Protein AF-A0A7S3BQV9-F1 (afdb_monomer_lite)

Radius of gyration: 15.4 Å; chains: 1; bounding box: 38×37×37 Å

InterPro domains:
  IPR006597 Sel1-like repeat [SM00671] (25-60)
  IPR011990 Tetratricopeptide-like helical domain superfamily [G3DSA:1.25.40.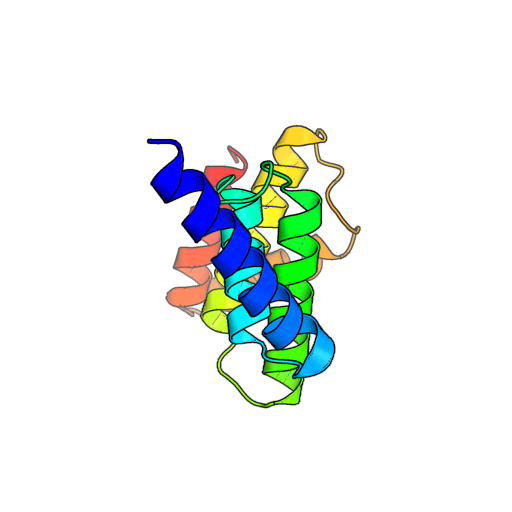10] (2-81)

Foldseek 3Di:
DVVLLVVQLVLLVVLCCCCPVVVNLVSLQVNLVCLCVVGNHRNDLQSSLVSLVSSQVSCVVVVHDNLSSLLSNLLSQLQQCVVVVNPGDDPCNVVSLVVLVVCVVVPNPSSVVSNVVNCVSNVD

Sequence (124 aa):
TLMARGEEAEAVKWMRWAAEEKGYARAMALLGEWYMAGKGVPQDKLEAYKWIRRAYETSIEQGIDVEANKAMLVKADAKISLLTGGAGPSVDGDGLMVELRRLAEAGDAKAGCLLGQTLMARGE

Secondary structure (DSSP, 8-state):
-HHHHHHHHHHHHHHHHHHHTS--HHHHHHHHHHHHHTSSS---HHHHHHHHHHHHHHHHHTT---HHHHHHHHHHHHHHHHHHTT--S-TTHHHHHHHHHHHHHTT-HHHHHHHHHHHHHHT-

pLDDT: mean 85.08, std 12.15, range [44.12, 97.5]

Structure (mmCIF, N/CA/C/O backbone):
data_AF-A0A7S3BQV9-F1
#
_entry.id   AF-A0A7S3BQV9-F1
#
loop_
_atom_site.group_PDB
_atom_site.id
_atom_site.type_symbol
_atom_site.label_atom_id
_atom_site.label_alt_id
_atom_site.label_comp_id
_atom_site.label_asym_id
_atom_site.label_entity_id
_atom_site.label_seq_id
_atom_site.pdbx_PDB_ins_code
_atom_site.Cartn_x
_atom_site.Cartn_y
_atom_site.Cartn_z
_atom_site.occupancy
_atom_site.B_iso_or_equiv
_atom_site.auth_seq_id
_atom_site.auth_comp_id
_atom_site.auth_asym_id
_atom_site.auth_atom_id
_atom_site.pdbx_PDB_model_num
ATOM 1 N N . THR A 1 1 ? -24.274 -3.255 10.570 1.00 64.88 1 THR A N 1
ATOM 2 C CA . THR A 1 1 ? -24.753 -4.061 11.722 1.00 64.88 1 THR A CA 1
ATOM 3 C C . THR A 1 1 ? -23.563 -4.511 12.554 1.00 64.88 1 THR A C 1
ATOM 5 O O . THR A 1 1 ? -22.461 -4.543 12.025 1.00 64.88 1 THR A O 1
ATOM 8 N N . LEU A 1 2 ? -23.749 -4.815 13.846 1.00 69.00 2 LEU A N 1
ATOM 9 C CA . LEU A 1 2 ? -22.663 -5.255 14.745 1.00 69.00 2 LEU A CA 1
ATOM 10 C C . LEU A 1 2 ? -21.913 -6.494 14.218 1.00 69.00 2 LEU A C 1
ATOM 12 O O . LEU A 1 2 ? -20.701 -6.566 14.369 1.00 69.00 2 LEU A O 1
ATOM 16 N N . MET A 1 3 ? -22.617 -7.392 13.520 1.00 68.50 3 MET A N 1
ATOM 17 C CA . MET A 1 3 ? -22.036 -8.572 12.863 1.00 68.50 3 MET A CA 1
ATOM 18 C C . MET A 1 3 ? -20.964 -8.204 11.825 1.00 68.50 3 MET A C 1
ATOM 20 O O . MET A 1 3 ? -19.859 -8.725 11.890 1.00 68.50 3 MET A O 1
ATOM 24 N N . ALA A 1 4 ? -21.236 -7.219 10.960 1.00 70.94 4 ALA A N 1
ATOM 25 C CA . ALA A 1 4 ? -20.273 -6.758 9.956 1.00 70.94 4 ALA A CA 1
ATOM 26 C C . ALA A 1 4 ? -19.001 -6.162 10.590 1.00 70.94 4 ALA A C 1
ATOM 28 O O . ALA A 1 4 ? -17.906 -6.378 10.090 1.00 70.94 4 ALA A O 1
ATOM 29 N N . ARG A 1 5 ? -19.121 -5.467 11.734 1.00 71.25 5 ARG A N 1
ATOM 30 C CA . ARG A 1 5 ? -17.945 -4.947 12.463 1.00 71.25 5 ARG A CA 1
ATOM 31 C C . ARG A 1 5 ? -17.105 -6.066 13.087 1.00 71.25 5 ARG A C 1
ATOM 33 O O . ARG A 1 5 ? -15.893 -5.917 13.199 1.00 71.25 5 ARG A O 1
ATOM 40 N N . GLY A 1 6 ? -17.743 -7.162 13.505 1.00 80.06 6 GLY A N 1
ATOM 41 C CA . GLY A 1 6 ? -17.052 -8.349 14.013 1.00 80.06 6 GLY A CA 1
ATOM 42 C C . GLY A 1 6 ? -16.242 -9.051 12.923 1.00 80.06 6 GLY A C 1
ATOM 43 O O . GLY A 1 6 ? -15.060 -9.318 13.116 1.00 80.06 6 GLY A O 1
ATOM 44 N N . GLU A 1 7 ? -16.851 -9.260 11.754 1.00 84.69 7 GLU A N 1
ATOM 45 C CA . GLU A 1 7 ? -16.197 -9.868 10.586 1.00 84.69 7 GLU A CA 1
ATOM 46 C C . GLU A 1 7 ? -15.040 -9.003 10.059 1.00 84.69 7 GLU A C 1
ATOM 48 O O . GLU A 1 7 ? -13.976 -9.519 9.719 1.00 84.69 7 GLU A O 1
ATOM 53 N N . GLU A 1 8 ? -15.206 -7.677 10.043 1.00 86.00 8 GLU A N 1
ATOM 54 C CA . GLU A 1 8 ? -14.147 -6.738 9.661 1.00 86.00 8 GLU A CA 1
ATOM 55 C C . GLU A 1 8 ? -12.943 -6.795 10.615 1.00 86.00 8 GLU A C 1
ATOM 57 O O . GLU A 1 8 ? -11.799 -6.817 10.158 1.00 86.00 8 GLU A O 1
ATOM 62 N N . ALA A 1 9 ? -13.173 -6.865 11.929 1.00 87.25 9 ALA A N 1
ATOM 63 C CA . ALA A 1 9 ? -12.095 -6.972 12.912 1.00 87.25 9 ALA A CA 1
ATOM 64 C C . ALA A 1 9 ? -11.350 -8.317 12.816 1.00 87.25 9 ALA A C 1
ATOM 66 O O . ALA A 1 9 ? -10.121 -8.369 12.928 1.00 87.25 9 ALA A O 1
ATOM 67 N N . GLU A 1 10 ? -12.074 -9.408 12.567 1.00 91.50 10 GLU A N 1
ATOM 68 C CA . GLU A 1 10 ? -11.471 -10.722 12.353 1.00 91.50 10 GLU A CA 1
ATOM 69 C C . GLU A 1 10 ? -10.657 -10.769 11.049 1.00 91.50 10 GLU A C 1
ATOM 71 O O . GLU A 1 10 ? -9.533 -11.280 11.039 1.00 91.50 10 GLU A O 1
ATOM 76 N N . ALA A 1 11 ? -11.148 -10.149 9.973 1.00 93.00 11 ALA A N 1
ATOM 77 C CA . ALA A 1 11 ? -10.404 -10.012 8.723 1.00 93.00 11 ALA A CA 1
ATOM 78 C C . ALA A 1 11 ? -9.088 -9.236 8.912 1.00 93.00 11 ALA A C 1
ATOM 80 O O . ALA A 1 11 ? -8.045 -9.652 8.401 1.00 93.00 11 ALA A O 1
ATOM 81 N N . VAL A 1 12 ? -9.104 -8.144 9.687 1.00 93.75 12 VAL A N 1
ATOM 82 C CA . VAL A 1 12 ? -7.896 -7.370 10.038 1.00 93.75 12 VAL A CA 1
ATOM 83 C C . VAL A 1 12 ? -6.886 -8.231 10.788 1.00 93.75 12 VAL A C 1
ATOM 85 O O . VAL A 1 12 ? -5.693 -8.174 10.483 1.00 93.75 12 VAL A O 1
ATOM 88 N N . LYS A 1 13 ? -7.342 -9.061 11.731 1.00 93.88 13 LYS A N 1
ATOM 89 C CA . LYS A 1 13 ? -6.467 -9.972 12.478 1.00 93.88 13 LYS A CA 1
ATOM 90 C C . LYS A 1 13 ? -5.747 -10.951 11.548 1.00 93.88 13 LYS A C 1
ATOM 92 O O . LYS A 1 13 ? -4.531 -11.108 11.651 1.00 93.88 13 LYS A O 1
ATOM 97 N N . TRP A 1 14 ? -6.471 -11.575 10.619 1.00 95.75 14 TRP A N 1
ATOM 98 C CA . TRP A 1 14 ? -5.875 -12.500 9.651 1.00 95.75 14 TRP A CA 1
ATOM 99 C C . TRP A 1 14 ? -4.925 -11.807 8.676 1.00 95.75 14 TRP A C 1
ATOM 101 O O . TRP A 1 14 ? -3.862 -12.349 8.369 1.00 95.75 14 TRP A O 1
ATOM 111 N N . MET A 1 15 ? -5.259 -10.593 8.230 1.00 95.00 15 MET A N 1
ATOM 112 C CA . MET A 1 15 ? -4.365 -9.815 7.374 1.00 95.00 15 MET A CA 1
ATOM 113 C C . MET A 1 15 ? -3.080 -9.414 8.092 1.00 95.00 15 MET A C 1
ATOM 115 O O . MET A 1 15 ? -2.011 -9.537 7.500 1.00 95.00 15 MET A O 1
ATOM 119 N N . ARG A 1 16 ? -3.152 -9.005 9.366 1.00 95.56 16 ARG A N 1
ATOM 120 C CA . ARG A 1 16 ? -1.957 -8.724 10.178 1.00 95.56 16 ARG A CA 1
ATOM 121 C C . ARG A 1 16 ? -1.069 -9.946 10.307 1.00 95.56 16 ARG A C 1
ATOM 123 O O . ARG A 1 16 ? 0.115 -9.849 10.018 1.00 95.56 16 ARG A O 1
ATOM 130 N N . TRP A 1 17 ? -1.643 -11.103 10.623 1.00 97.19 17 TRP A N 1
ATOM 131 C CA . TRP A 1 17 ? -0.879 -12.346 10.678 1.00 97.19 17 TRP A CA 1
ATOM 132 C C . TRP A 1 17 ? -0.191 -12.667 9.340 1.00 97.19 17 TRP A C 1
ATOM 134 O O . TRP A 1 17 ? 1.002 -12.953 9.312 1.00 97.19 17 TRP A O 1
ATOM 144 N N . ALA A 1 18 ? -0.895 -12.562 8.209 1.00 97.12 18 ALA A N 1
ATOM 145 C CA . ALA A 1 18 ? -0.296 -12.818 6.897 1.00 97.12 18 ALA A CA 1
ATOM 146 C C . ALA A 1 18 ? 0.805 -11.799 6.538 1.00 97.12 18 ALA A C 1
ATOM 148 O O . ALA A 1 18 ? 1.826 -12.161 5.952 1.00 97.12 18 ALA A O 1
ATOM 149 N N . ALA A 1 19 ? 0.615 -10.531 6.894 1.00 96.56 19 ALA A N 1
ATOM 150 C CA . ALA A 1 19 ? 1.583 -9.473 6.647 1.00 96.56 19 ALA A CA 1
ATOM 151 C C . ALA A 1 19 ? 2.832 -9.609 7.536 1.00 96.56 19 ALA A C 1
ATOM 153 O O . ALA A 1 19 ? 3.952 -9.527 7.040 1.00 96.56 19 ALA A O 1
ATOM 154 N N . GLU A 1 20 ? 2.653 -9.828 8.837 1.00 95.06 20 GLU A N 1
ATOM 155 C CA . GLU A 1 20 ? 3.726 -9.822 9.836 1.00 95.06 20 GLU A CA 1
ATOM 156 C C . GLU A 1 20 ? 4.459 -11.165 9.896 1.00 95.06 20 GLU A C 1
ATOM 158 O O . GLU A 1 20 ? 5.681 -11.190 9.780 1.00 95.06 20 GLU A O 1
ATOM 163 N N . GLU A 1 21 ? 3.725 -12.276 10.000 1.00 93.62 21 GLU A N 1
ATOM 164 C CA . GLU A 1 21 ? 4.299 -13.611 10.233 1.00 93.62 21 GLU A CA 1
ATOM 165 C C . GLU A 1 21 ? 4.692 -14.329 8.942 1.00 93.62 21 GLU A C 1
ATOM 167 O O . GLU A 1 21 ? 5.570 -15.193 8.940 1.00 93.62 21 GLU A O 1
ATOM 172 N N . LYS A 1 22 ? 4.008 -14.028 7.833 1.00 93.25 22 LYS A N 1
ATOM 173 C CA . LYS A 1 22 ? 4.270 -14.666 6.531 1.00 93.25 22 LYS A CA 1
ATOM 174 C C . LYS A 1 22 ? 4.953 -13.748 5.531 1.00 93.25 22 LYS A C 1
ATOM 176 O O . LYS A 1 22 ? 5.315 -14.219 4.457 1.00 93.25 22 LYS A O 1
ATOM 181 N N . GLY A 1 23 ? 5.132 -12.468 5.862 1.00 93.00 23 GLY A N 1
ATOM 182 C CA . GLY A 1 23 ? 5.741 -11.501 4.951 1.00 93.00 23 GLY A CA 1
ATOM 183 C C . GLY A 1 23 ? 4.950 -11.336 3.652 1.00 93.00 23 GLY A C 1
ATOM 184 O O . GLY A 1 23 ? 5.532 -11.085 2.598 1.00 93.00 23 GLY A O 1
ATOM 185 N N . TYR A 1 24 ? 3.627 -11.535 3.687 1.00 95.81 24 TYR A N 1
ATOM 186 C CA . TYR A 1 24 ? 2.821 -11.519 2.474 1.00 95.81 24 TYR A CA 1
ATOM 187 C C . TYR A 1 24 ? 2.563 -10.079 2.021 1.00 95.81 24 TYR A C 1
ATOM 189 O O . TYR A 1 24 ? 1.706 -9.382 2.572 1.00 95.81 24 TYR A O 1
ATOM 197 N N . ALA A 1 25 ? 3.283 -9.639 0.985 1.00 95.19 25 ALA A N 1
ATOM 198 C CA . ALA A 1 25 ? 3.246 -8.260 0.495 1.00 95.19 25 ALA A CA 1
ATOM 199 C C . ALA A 1 25 ? 1.829 -7.783 0.131 1.00 95.19 25 ALA A C 1
ATOM 201 O O . ALA A 1 25 ? 1.451 -6.646 0.409 1.00 95.19 25 ALA A O 1
ATOM 202 N N . ARG A 1 26 ? 0.986 -8.670 -0.413 1.00 93.88 26 ARG A N 1
ATOM 203 C CA . ARG A 1 26 ? -0.408 -8.329 -0.733 1.00 93.88 26 ARG A CA 1
ATOM 204 C C . ARG A 1 26 ? -1.258 -8.064 0.514 1.00 93.88 26 ARG A C 1
ATOM 206 O O . ARG A 1 26 ? -2.127 -7.199 0.467 1.00 93.88 26 ARG A O 1
ATOM 213 N N . ALA A 1 27 ? -1.015 -8.768 1.623 1.00 96.25 27 ALA A N 1
ATOM 214 C CA . ALA A 1 27 ? -1.693 -8.474 2.887 1.00 96.25 27 ALA A CA 1
ATOM 215 C C . ALA A 1 27 ? -1.252 -7.118 3.452 1.00 96.25 27 ALA A C 1
ATOM 217 O O . ALA A 1 27 ? -2.090 -6.362 3.934 1.00 96.25 27 ALA A O 1
ATOM 218 N N . MET A 1 28 ? 0.033 -6.772 3.321 1.00 97.50 28 MET A N 1
ATOM 219 C CA . MET A 1 28 ? 0.539 -5.448 3.699 1.00 97.50 28 MET A CA 1
ATOM 220 C C . MET A 1 28 ? -0.140 -4.333 2.886 1.00 97.50 28 MET A C 1
ATOM 222 O O . MET A 1 28 ? -0.619 -3.363 3.466 1.00 97.50 28 MET A O 1
ATOM 226 N N . ALA A 1 29 ? -0.260 -4.493 1.562 1.00 95.75 29 ALA A N 1
ATOM 227 C CA . ALA A 1 29 ? -0.937 -3.517 0.704 1.00 95.75 29 ALA A CA 1
ATOM 228 C C . ALA A 1 29 ? -2.415 -3.326 1.094 1.00 95.75 29 ALA A C 1
ATOM 230 O O . ALA A 1 29 ? -2.888 -2.196 1.214 1.00 95.75 29 ALA A O 1
ATOM 231 N N . LEU A 1 30 ? -3.128 -4.427 1.366 1.00 95.69 30 LEU A N 1
ATOM 232 C CA . LEU A 1 30 ? -4.529 -4.394 1.797 1.00 95.69 30 LEU A CA 1
ATOM 233 C C . LEU A 1 30 ? -4.708 -3.750 3.176 1.00 95.69 30 LEU A C 1
ATOM 235 O O . LEU A 1 30 ? -5.634 -2.963 3.354 1.00 95.69 30 LEU A O 1
ATOM 239 N N . LEU A 1 31 ? -3.820 -4.028 4.137 1.00 96.69 31 LEU A N 1
ATOM 240 C CA . LEU A 1 31 ? -3.821 -3.328 5.426 1.00 96.69 31 LEU A CA 1
ATOM 241 C C . LEU A 1 31 ? -3.617 -1.829 5.229 1.00 96.69 31 LEU A C 1
ATOM 243 O O . LEU A 1 31 ? -4.343 -1.031 5.816 1.00 96.69 31 LEU A O 1
ATOM 247 N N . GLY A 1 32 ? -2.684 -1.453 4.356 1.00 96.06 32 GLY A N 1
ATOM 248 C CA . GLY A 1 32 ? -2.474 -0.077 3.936 1.00 96.06 32 GLY A CA 1
ATOM 249 C C . GLY A 1 32 ? -3.751 0.595 3.435 1.00 96.06 32 GLY A C 1
ATOM 250 O O . GLY A 1 32 ? -4.146 1.650 3.928 1.00 96.06 32 GLY A O 1
ATOM 251 N N . GLU A 1 33 ? -4.447 -0.044 2.498 1.00 94.69 33 GLU A N 1
ATOM 252 C CA . GLU A 1 33 ? -5.722 0.441 1.967 1.00 94.69 33 GLU A CA 1
ATOM 253 C C . GLU A 1 33 ? -6.806 0.555 3.052 1.00 94.69 33 GLU A C 1
ATOM 255 O O . GLU A 1 33 ? -7.542 1.545 3.104 1.00 94.69 33 GLU A O 1
ATOM 260 N N . TRP A 1 34 ? -6.892 -0.421 3.955 1.00 95.25 34 TRP A N 1
ATOM 261 C CA . TRP A 1 34 ? -7.875 -0.421 5.037 1.00 95.25 34 TRP A CA 1
ATOM 262 C C . TRP A 1 34 ? -7.613 0.682 6.056 1.00 95.25 34 TRP A C 1
ATOM 264 O O . TRP A 1 34 ? -8.563 1.341 6.475 1.00 95.25 34 TRP A O 1
ATOM 274 N N . TYR A 1 35 ? -6.350 0.966 6.373 1.00 95.81 35 TYR A N 1
ATOM 275 C CA . TYR A 1 35 ? -5.965 2.128 7.173 1.00 95.81 35 TYR A CA 1
ATOM 276 C C . TYR A 1 35 ? -6.252 3.453 6.455 1.00 95.81 35 TYR A C 1
ATOM 278 O O . TYR A 1 35 ? -6.700 4.406 7.093 1.00 95.81 35 TYR A O 1
ATOM 286 N N . MET A 1 36 ? -6.097 3.523 5.125 1.00 92.69 36 MET A N 1
ATOM 287 C CA . MET A 1 36 ? -6.482 4.716 4.355 1.00 92.69 36 MET A CA 1
ATOM 288 C C . MET A 1 36 ? -7.988 4.980 4.388 1.00 92.69 36 MET A C 1
ATOM 290 O O . MET A 1 36 ? -8.401 6.145 4.378 1.00 92.69 36 MET A O 1
ATOM 294 N N . ALA A 1 37 ? -8.792 3.914 4.368 1.00 91.69 37 ALA A N 1
ATOM 295 C CA . ALA A 1 37 ? -10.248 3.964 4.260 1.00 91.69 37 ALA A CA 1
ATOM 296 C C . ALA A 1 37 ? -10.985 3.894 5.610 1.00 91.69 37 ALA A C 1
ATOM 298 O O . ALA A 1 37 ? -12.171 4.206 5.660 1.00 91.69 37 ALA A O 1
ATOM 299 N N . GLY A 1 38 ? -10.314 3.483 6.688 1.00 93.25 38 GLY A N 1
ATOM 300 C CA . GLY A 1 38 ? -10.950 3.203 7.976 1.00 93.25 38 GLY A CA 1
ATOM 301 C C . GLY A 1 38 ? -11.809 1.928 7.975 1.00 93.25 38 GLY A C 1
ATOM 302 O O . GLY A 1 38 ? -12.853 1.885 8.624 1.00 93.25 38 GLY A O 1
ATOM 303 N N . LYS A 1 39 ? -11.423 0.902 7.201 1.00 91.12 39 LYS A N 1
ATOM 304 C CA . LYS A 1 39 ? -12.191 -0.349 7.057 1.00 91.12 39 LYS A CA 1
ATOM 305 C C . LYS A 1 39 ? -11.741 -1.381 8.088 1.00 91.12 39 LYS A C 1
ATOM 307 O O . LYS A 1 39 ? -10.636 -1.901 7.989 1.00 91.12 39 LYS A O 1
ATOM 312 N N . GLY A 1 40 ? -12.577 -1.672 9.085 1.00 89.06 40 GLY A N 1
ATOM 313 C CA . GLY A 1 40 ? -12.233 -2.590 10.185 1.00 89.06 40 GLY A CA 1
ATOM 314 C C . GLY A 1 40 ? -11.134 -2.089 11.134 1.00 89.06 40 GLY A C 1
ATOM 315 O O . GLY A 1 40 ? -10.896 -2.699 12.174 1.00 89.06 40 GLY A O 1
ATOM 316 N N . VAL A 1 41 ? -10.494 -0.963 10.811 1.00 93.19 41 VAL A N 1
ATOM 317 C CA . VAL A 1 41 ? -9.496 -0.251 11.616 1.00 93.19 41 VAL A CA 1
ATOM 318 C C . VAL A 1 41 ? -9.826 1.241 11.638 1.00 93.19 41 VAL A C 1
ATOM 320 O O . VAL A 1 41 ? -10.432 1.736 10.687 1.00 93.19 41 VAL A O 1
ATOM 323 N N . PRO A 1 42 ? -9.428 1.992 12.679 1.00 94.44 42 PRO A N 1
ATOM 324 C CA . PRO A 1 42 ? -9.463 3.449 12.633 1.00 94.44 42 PRO A CA 1
ATOM 325 C C . PRO A 1 42 ? -8.655 3.973 11.443 1.00 94.44 42 PRO A C 1
ATOM 327 O O . PRO A 1 42 ? -7.582 3.450 11.140 1.00 94.44 42 PRO A O 1
ATOM 330 N N . GLN A 1 43 ? -9.174 5.000 10.771 1.00 94.50 43 GLN A N 1
ATOM 331 C CA . GLN A 1 43 ? -8.464 5.623 9.662 1.00 94.50 43 GLN A CA 1
ATOM 332 C C . GLN A 1 43 ? -7.157 6.252 10.164 1.00 94.50 43 GLN A C 1
ATOM 334 O O . GLN A 1 43 ? -7.183 7.128 11.026 1.00 94.50 43 GLN A O 1
ATOM 339 N N . ASP A 1 44 ? -6.033 5.838 9.584 1.00 94.38 44 ASP A N 1
ATOM 340 C CA . ASP A 1 44 ? -4.702 6.348 9.910 1.00 94.38 44 ASP A CA 1
ATOM 341 C C . ASP A 1 44 ? -3.837 6.352 8.646 1.00 94.38 44 ASP A C 1
ATOM 343 O O . ASP A 1 44 ? -3.396 5.317 8.148 1.00 94.38 44 ASP A O 1
ATOM 347 N N . LYS A 1 45 ? -3.606 7.546 8.096 1.00 90.88 45 LYS A N 1
ATOM 348 C CA . LYS A 1 45 ? -2.855 7.700 6.845 1.00 90.88 45 LYS A CA 1
ATOM 349 C C . LYS A 1 45 ? -1.368 7.399 7.024 1.00 90.88 45 LYS A C 1
ATOM 351 O O . LYS A 1 45 ? -0.737 6.930 6.081 1.00 90.88 45 LYS A O 1
ATOM 356 N N . LEU A 1 46 ? -0.809 7.666 8.205 1.00 90.69 46 LEU A N 1
ATOM 357 C CA . LEU A 1 46 ? 0.604 7.418 8.470 1.00 90.69 46 LEU A CA 1
ATOM 358 C C . LEU A 1 46 ? 0.849 5.918 8.622 1.00 90.69 46 LEU A C 1
ATOM 360 O O . LEU A 1 46 ? 1.795 5.385 8.047 1.00 90.69 46 LEU A O 1
ATOM 364 N N . GLU A 1 47 ? -0.030 5.230 9.347 1.00 93.81 47 GLU A N 1
ATOM 365 C CA . GLU A 1 47 ? 0.027 3.777 9.466 1.00 93.81 47 GLU A CA 1
ATOM 366 C C . GLU A 1 47 ? -0.206 3.101 8.110 1.00 93.81 47 GLU A C 1
ATOM 368 O O . GLU A 1 47 ? 0.541 2.197 7.735 1.00 93.81 47 GLU A O 1
ATOM 373 N N . ALA A 1 48 ? -1.152 3.605 7.312 1.00 94.06 48 ALA A N 1
ATOM 374 C CA . ALA A 1 48 ? -1.331 3.154 5.939 1.00 94.06 48 ALA A CA 1
ATOM 375 C C . ALA A 1 48 ? -0.053 3.273 5.101 1.00 94.06 48 ALA A C 1
ATOM 377 O O . ALA A 1 48 ? 0.342 2.310 4.445 1.00 94.06 48 ALA A O 1
ATOM 378 N N . TYR A 1 49 ? 0.607 4.436 5.135 1.00 92.50 49 TYR A N 1
ATOM 379 C CA . TYR A 1 49 ? 1.849 4.669 4.400 1.00 92.50 49 TYR A CA 1
ATOM 380 C C . TYR A 1 49 ? 2.933 3.661 4.786 1.00 92.50 49 TYR A C 1
ATOM 382 O O . TYR A 1 49 ? 3.565 3.087 3.903 1.00 92.50 49 TYR A O 1
ATOM 390 N N . LYS A 1 50 ? 3.107 3.369 6.083 1.00 93.06 50 LYS A N 1
ATOM 391 C CA . LYS A 1 50 ? 4.073 2.356 6.544 1.00 93.06 50 LYS A CA 1
ATOM 392 C C . LYS A 1 50 ? 3.773 0.973 5.967 1.00 93.06 50 LYS A C 1
ATOM 394 O O . LYS A 1 50 ? 4.684 0.310 5.477 1.00 93.06 50 LYS A O 1
ATOM 399 N N . TRP A 1 51 ? 2.510 0.545 5.998 1.00 96.19 51 TRP A N 1
ATOM 400 C CA . TRP A 1 51 ? 2.104 -0.754 5.456 1.00 96.19 51 TRP A CA 1
ATOM 401 C C . TRP A 1 51 ? 2.317 -0.848 3.945 1.00 96.19 51 TRP A C 1
ATOM 403 O O . TRP A 1 51 ? 2.865 -1.840 3.467 1.00 96.19 51 TRP A O 1
ATOM 413 N N . ILE A 1 52 ? 1.952 0.196 3.197 1.00 94.56 52 ILE A N 1
ATOM 414 C CA . ILE A 1 52 ? 2.132 0.248 1.739 1.00 94.56 52 ILE A CA 1
ATOM 415 C C . ILE A 1 52 ? 3.618 0.287 1.379 1.00 94.56 52 ILE A C 1
ATOM 417 O O . ILE A 1 52 ? 4.043 -0.399 0.451 1.00 94.56 52 ILE A O 1
ATOM 421 N N . ARG A 1 53 ? 4.425 1.050 2.124 1.00 92.75 53 ARG A N 1
ATOM 422 C CA . ARG A 1 53 ? 5.874 1.118 1.921 1.00 92.75 53 ARG A CA 1
ATOM 423 C C . ARG A 1 53 ? 6.521 -0.245 2.138 1.00 92.75 53 ARG A C 1
ATOM 425 O O . ARG A 1 53 ? 7.268 -0.699 1.280 1.00 92.75 53 ARG A O 1
ATOM 432 N N . ARG A 1 54 ? 6.166 -0.932 3.226 1.00 94.69 54 ARG A N 1
ATOM 433 C CA . ARG A 1 54 ? 6.640 -2.296 3.481 1.00 94.69 54 ARG A CA 1
ATOM 434 C C . ARG A 1 54 ? 6.201 -3.254 2.370 1.00 94.69 54 ARG A C 1
ATOM 436 O O . ARG A 1 54 ? 7.007 -4.047 1.904 1.00 94.69 54 ARG A O 1
ATOM 443 N N . ALA A 1 55 ? 4.959 -3.140 1.891 1.00 95.50 55 ALA A N 1
ATOM 444 C CA . ALA A 1 55 ? 4.471 -3.927 0.758 1.00 95.50 55 ALA A CA 1
ATOM 445 C C . ALA A 1 55 ? 5.306 -3.691 -0.509 1.00 95.50 55 ALA A C 1
ATOM 447 O O . ALA A 1 55 ? 5.646 -4.645 -1.204 1.00 95.50 55 ALA A O 1
ATOM 448 N N . TYR A 1 56 ? 5.637 -2.432 -0.805 1.00 92.69 56 TYR A N 1
ATOM 449 C CA . TYR A 1 56 ? 6.479 -2.037 -1.932 1.00 92.69 56 TYR A CA 1
ATOM 450 C C . TYR A 1 56 ? 7.889 -2.630 -1.813 1.00 92.69 56 TYR A C 1
ATOM 452 O O . TYR A 1 56 ? 8.323 -3.332 -2.721 1.00 92.69 56 TYR A O 1
ATOM 460 N N . GLU A 1 57 ? 8.559 -2.424 -0.677 1.00 91.56 57 GLU A N 1
ATOM 461 C CA . GLU A 1 57 ? 9.912 -2.931 -0.408 1.00 91.56 57 GLU A CA 1
ATOM 462 C C . GLU A 1 57 ? 9.964 -4.466 -0.491 1.00 91.56 57 GLU A C 1
ATOM 464 O O . GLU A 1 57 ? 10.749 -5.018 -1.258 1.00 91.56 57 GLU A O 1
ATOM 469 N N . THR A 1 58 ? 9.051 -5.165 0.191 1.00 92.88 58 THR A N 1
ATOM 470 C CA . THR A 1 58 ? 8.969 -6.633 0.139 1.00 92.88 58 THR A CA 1
ATOM 471 C C . THR A 1 58 ? 8.625 -7.150 -1.262 1.00 92.88 58 THR A C 1
ATOM 473 O O . THR A 1 58 ? 9.109 -8.206 -1.664 1.00 92.88 58 THR A O 1
ATOM 476 N N . SER A 1 59 ? 7.814 -6.428 -2.041 1.00 94.38 59 SER A N 1
ATOM 477 C CA . SER A 1 59 ? 7.513 -6.833 -3.421 1.00 94.38 59 SER A CA 1
ATOM 478 C C . SER A 1 59 ? 8.738 -6.699 -4.331 1.00 94.38 59 SER A C 1
ATOM 480 O O . SER A 1 59 ? 8.963 -7.592 -5.142 1.00 94.38 59 SER A O 1
ATOM 482 N N . ILE A 1 60 ? 9.567 -5.658 -4.156 1.00 91.06 60 ILE A N 1
ATOM 483 C CA . ILE A 1 60 ? 10.859 -5.535 -4.857 1.00 91.06 60 ILE A CA 1
ATOM 484 C C . ILE A 1 60 ? 11.755 -6.728 -4.522 1.00 91.06 60 ILE A C 1
ATOM 486 O O . ILE A 1 60 ? 12.286 -7.366 -5.428 1.00 91.06 60 ILE A O 1
ATOM 490 N N . GLU A 1 61 ? 11.891 -7.057 -3.235 1.00 92.31 61 GLU A N 1
ATOM 491 C CA . GLU A 1 61 ? 12.712 -8.185 -2.774 1.00 92.31 61 GLU A CA 1
ATOM 492 C C . GLU A 1 61 ? 12.248 -9.526 -3.361 1.00 92.31 61 GLU A C 1
ATOM 494 O O . GLU A 1 61 ? 13.065 -10.383 -3.691 1.00 92.31 61 GLU A O 1
ATOM 499 N N . GLN A 1 62 ? 10.935 -9.703 -3.519 1.00 91.69 62 GLN A N 1
ATOM 500 C CA . GLN A 1 62 ? 10.327 -10.920 -4.060 1.00 91.69 62 GLN A CA 1
ATOM 501 C C . GLN A 1 62 ? 10.205 -10.915 -5.596 1.00 91.69 62 GLN A C 1
ATOM 503 O O . GLN A 1 62 ? 9.738 -11.901 -6.165 1.00 91.69 62 GLN A O 1
ATOM 508 N N . GLY A 1 63 ? 10.596 -9.831 -6.277 1.00 92.12 63 GLY A N 1
ATOM 509 C CA . GLY A 1 63 ? 10.433 -9.679 -7.728 1.00 92.12 63 GLY A CA 1
ATOM 510 C C . GLY A 1 63 ? 8.968 -9.625 -8.187 1.00 92.12 63 GLY A C 1
ATOM 511 O O . GLY A 1 63 ? 8.657 -9.999 -9.318 1.00 92.12 63 GLY A O 1
ATOM 512 N N . ILE A 1 64 ? 8.060 -9.203 -7.306 1.00 92.38 64 ILE A N 1
ATOM 513 C CA . ILE A 1 64 ? 6.631 -9.029 -7.582 1.00 92.38 64 ILE A CA 1
ATOM 514 C C . ILE A 1 64 ? 6.405 -7.632 -8.168 1.00 92.38 64 ILE A C 1
ATOM 516 O O . ILE A 1 64 ? 7.074 -6.674 -7.787 1.00 92.38 64 ILE A O 1
ATOM 520 N N . ASP A 1 65 ? 5.432 -7.507 -9.073 1.00 88.44 65 ASP A N 1
ATOM 521 C CA . ASP A 1 65 ? 5.012 -6.212 -9.609 1.00 88.44 65 ASP A CA 1
ATOM 522 C C . ASP A 1 65 ? 4.619 -5.233 -8.488 1.00 88.44 65 ASP A C 1
ATOM 524 O O . ASP A 1 65 ? 3.764 -5.522 -7.645 1.00 88.44 65 ASP A O 1
ATOM 528 N N . VAL A 1 66 ? 5.251 -4.060 -8.491 1.00 87.00 66 VAL A N 1
ATOM 529 C CA . VAL A 1 66 ? 5.111 -3.042 -7.444 1.00 87.00 66 VAL A CA 1
ATOM 530 C C . VAL A 1 66 ? 4.264 -1.852 -7.869 1.00 87.00 66 VAL A C 1
ATOM 532 O O . VAL A 1 66 ? 4.032 -0.963 -7.052 1.00 87.00 66 VAL A O 1
ATOM 535 N N . GLU A 1 67 ? 3.772 -1.819 -9.108 1.00 83.31 67 GLU A N 1
ATOM 536 C CA . GLU A 1 67 ? 3.078 -0.652 -9.663 1.00 83.31 67 GLU A CA 1
ATOM 537 C C . GLU A 1 67 ? 1.849 -0.244 -8.839 1.00 83.31 67 GLU A C 1
ATOM 539 O O . GLU A 1 67 ? 1.649 0.936 -8.540 1.00 83.31 67 GLU A O 1
ATOM 544 N N . ALA A 1 68 ? 1.059 -1.219 -8.380 1.00 83.88 68 ALA A N 1
ATOM 545 C CA . ALA A 1 68 ? -0.083 -0.953 -7.507 1.00 83.88 68 ALA A CA 1
ATOM 546 C C . ALA A 1 68 ? 0.347 -0.353 -6.155 1.00 83.88 68 ALA A C 1
ATOM 548 O O . ALA A 1 68 ? -0.258 0.611 -5.680 1.00 83.88 68 ALA A O 1
ATOM 549 N N . ASN A 1 69 ? 1.422 -0.879 -5.560 1.00 87.69 69 ASN A N 1
ATOM 550 C CA . ASN A 1 69 ? 1.954 -0.384 -4.291 1.00 87.69 69 ASN A CA 1
ATOM 551 C C . ASN A 1 69 ? 2.532 1.026 -4.458 1.00 87.69 69 ASN A C 1
ATOM 553 O O . ASN A 1 69 ? 2.282 1.890 -3.620 1.00 87.69 69 ASN A O 1
ATOM 557 N N . LYS A 1 70 ? 3.227 1.287 -5.572 1.00 85.69 70 LYS A N 1
ATOM 558 C CA . LYS A 1 70 ? 3.756 2.605 -5.937 1.00 85.69 70 LYS A CA 1
ATOM 559 C C . LYS A 1 70 ? 2.628 3.627 -6.034 1.00 85.69 70 LYS A C 1
ATOM 561 O O . LYS A 1 70 ? 2.685 4.658 -5.374 1.00 85.69 70 LYS A O 1
ATOM 566 N N . ALA A 1 71 ? 1.560 3.313 -6.766 1.00 84.00 71 ALA A N 1
ATOM 567 C CA . ALA A 1 71 ? 0.391 4.181 -6.890 1.00 84.00 71 ALA A CA 1
ATOM 568 C C . ALA A 1 71 ? -0.254 4.508 -5.530 1.00 84.00 71 ALA A C 1
ATOM 570 O O . ALA A 1 71 ? -0.585 5.663 -5.244 1.00 84.00 71 ALA A O 1
ATOM 571 N N . MET A 1 72 ? -0.412 3.500 -4.666 1.00 86.44 72 MET A N 1
ATOM 572 C CA . MET A 1 72 ? -0.956 3.694 -3.320 1.00 86.44 72 MET A CA 1
ATOM 573 C C . MET A 1 72 ? -0.035 4.544 -2.439 1.00 86.44 72 MET A C 1
ATOM 575 O O . MET A 1 72 ? -0.533 5.398 -1.703 1.00 86.44 72 MET A O 1
ATOM 579 N N . LEU A 1 73 ? 1.283 4.347 -2.532 1.00 87.00 73 LEU A N 1
ATOM 580 C CA . LEU A 1 73 ? 2.273 5.062 -1.732 1.00 87.00 73 LEU A CA 1
ATOM 581 C C . LEU A 1 73 ? 2.261 6.554 -2.058 1.00 87.00 73 LEU A C 1
ATOM 583 O O . LEU A 1 73 ? 2.191 7.379 -1.151 1.00 87.00 73 LEU A O 1
ATOM 587 N N . VAL A 1 74 ? 2.221 6.893 -3.348 1.00 82.50 74 VAL A N 1
ATO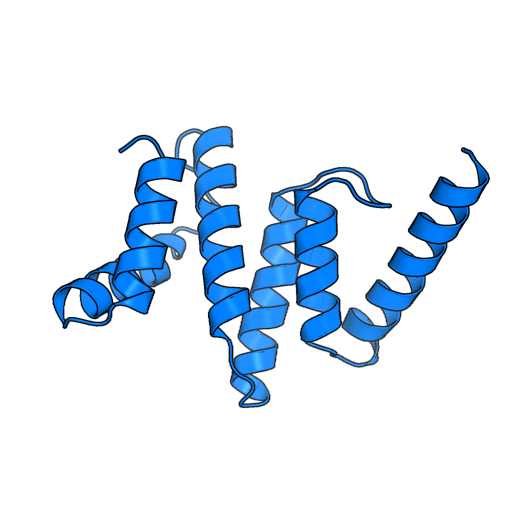M 588 C CA . VAL A 1 74 ? 2.165 8.283 -3.817 1.00 82.50 74 VAL A CA 1
ATOM 589 C C . VAL A 1 74 ? 0.888 8.971 -3.329 1.00 82.50 74 VAL A C 1
ATOM 591 O O . VAL A 1 74 ? 0.907 10.097 -2.832 1.00 82.50 74 VAL A O 1
ATOM 594 N N . LYS A 1 75 ? -0.250 8.274 -3.425 1.00 81.62 75 LYS A N 1
ATOM 595 C CA . LYS A 1 75 ? -1.541 8.787 -2.956 1.00 81.62 75 LYS A CA 1
ATOM 596 C C . LYS A 1 75 ? -1.563 8.988 -1.441 1.00 81.62 75 LYS A C 1
ATOM 598 O O . LYS A 1 75 ? -2.182 9.942 -0.962 1.00 81.62 75 LYS A O 1
ATOM 603 N N . ALA A 1 76 ? -0.957 8.073 -0.686 1.00 85.56 76 ALA A N 1
ATOM 604 C CA . ALA A 1 76 ? -0.825 8.193 0.759 1.00 85.56 76 ALA A CA 1
ATOM 605 C C . ALA A 1 76 ? 0.059 9.393 1.119 1.00 85.56 76 ALA A C 1
ATOM 607 O O . ALA A 1 76 ? -0.374 10.228 1.909 1.00 85.56 76 ALA A O 1
ATOM 608 N N . ASP A 1 77 ? 1.213 9.535 0.466 1.00 81.94 77 ASP A N 1
ATOM 609 C CA . ASP A 1 77 ? 2.139 10.653 0.652 1.00 81.94 77 ASP A CA 1
ATOM 610 C C . ASP A 1 77 ? 1.477 12.013 0.384 1.00 81.94 77 ASP A C 1
ATOM 612 O O . ASP A 1 77 ? 1.438 12.863 1.274 1.00 81.94 77 ASP A O 1
ATOM 616 N N . ALA A 1 78 ? 0.835 12.194 -0.776 1.00 79.19 78 ALA A N 1
ATOM 617 C CA . ALA A 1 78 ? 0.122 13.431 -1.106 1.00 79.19 78 ALA A CA 1
ATOM 618 C C . ALA A 1 78 ? -0.940 13.788 -0.057 1.00 79.19 78 ALA A C 1
ATOM 620 O O . ALA A 1 78 ? -1.043 14.930 0.389 1.00 79.19 78 ALA A O 1
ATOM 621 N N . LYS A 1 79 ? -1.708 12.792 0.399 1.00 82.75 79 LYS A N 1
ATOM 622 C CA . LYS A 1 79 ? -2.727 13.000 1.432 1.00 82.75 79 LYS A CA 1
ATOM 623 C C . LYS A 1 79 ? -2.147 13.315 2.805 1.00 82.75 79 LYS A C 1
ATOM 625 O O . LYS A 1 79 ? -2.866 13.934 3.589 1.00 82.75 79 LYS A O 1
ATOM 630 N N . ILE A 1 80 ? -0.953 12.827 3.139 1.00 83.25 80 ILE A N 1
ATOM 631 C CA . ILE A 1 80 ? -0.285 13.160 4.401 1.00 83.25 80 ILE A CA 1
ATOM 632 C C . ILE A 1 80 ? 0.304 14.562 4.300 1.00 83.25 80 ILE A C 1
ATOM 634 O O . ILE A 1 80 ? 0.023 15.369 5.174 1.00 83.25 80 ILE A O 1
ATOM 638 N N . SER A 1 81 ? 1.005 14.873 3.209 1.00 79.19 81 SER A N 1
ATOM 639 C CA . SER A 1 81 ? 1.557 16.201 2.927 1.00 79.19 81 SER A CA 1
ATOM 640 C C . SER A 1 81 ? 0.497 17.306 3.041 1.00 79.19 81 SER A C 1
ATOM 642 O O . SER A 1 81 ? 0.705 18.298 3.739 1.00 79.19 81 SER A O 1
ATOM 644 N N . LEU A 1 82 ? -0.700 17.090 2.482 1.00 80.06 82 LEU A N 1
ATOM 645 C CA . LEU A 1 82 ? -1.837 18.000 2.666 1.00 80.06 82 LEU A CA 1
ATOM 646 C C . LEU A 1 82 ? -2.257 18.192 4.131 1.00 80.06 82 LEU A C 1
ATOM 648 O O . LEU A 1 82 ? -2.655 19.287 4.517 1.00 80.06 82 LEU A O 1
ATOM 652 N N . LEU A 1 83 ? -2.224 17.134 4.947 1.00 82.25 83 LEU A N 1
ATOM 653 C CA . LEU A 1 83 ? -2.605 17.227 6.361 1.00 82.25 83 LEU A CA 1
ATOM 654 C C . LEU A 1 83 ? -1.556 17.941 7.208 1.00 82.25 83 LEU A C 1
ATOM 656 O O . LEU A 1 83 ? -1.894 18.506 8.244 1.00 82.25 83 LEU A O 1
ATOM 660 N N . THR A 1 84 ? -0.294 17.862 6.806 1.00 80.50 84 THR A N 1
ATOM 661 C CA . THR A 1 84 ? 0.841 18.337 7.595 1.00 80.50 84 THR A CA 1
ATOM 662 C C . THR A 1 84 ? 1.429 19.646 7.070 1.00 80.50 84 THR A C 1
ATOM 664 O O . THR A 1 84 ? 2.430 20.114 7.605 1.00 80.50 84 THR A O 1
ATOM 667 N N . GLY A 1 85 ? 0.825 20.255 6.042 1.00 72.94 85 GLY A N 1
ATOM 668 C CA . GLY A 1 85 ? 1.310 21.501 5.444 1.00 72.94 85 GLY A CA 1
ATOM 669 C C . GLY A 1 85 ? 2.641 21.338 4.704 1.00 72.94 85 GLY A C 1
ATOM 670 O O . GLY A 1 85 ? 3.486 22.223 4.773 1.00 72.94 85 GLY A O 1
ATOM 671 N N . G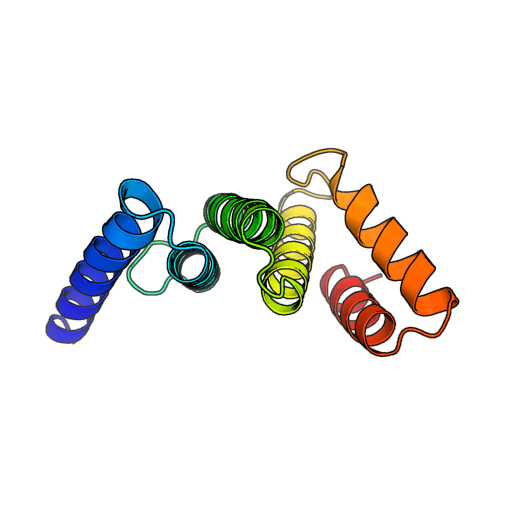LY A 1 86 ? 2.850 20.195 4.042 1.00 65.50 86 GLY A N 1
ATOM 672 C CA . GLY A 1 86 ? 4.085 19.873 3.317 1.00 65.50 86 GLY A CA 1
ATOM 673 C C . GLY A 1 86 ? 5.063 18.976 4.082 1.00 65.50 86 GLY A C 1
ATOM 674 O O . GLY A 1 86 ? 5.999 18.449 3.489 1.00 65.50 86 GLY A O 1
ATOM 675 N N . ALA A 1 87 ? 4.852 18.744 5.382 1.00 59.31 87 ALA A N 1
ATOM 676 C CA . ALA A 1 87 ? 5.714 17.891 6.204 1.00 59.31 87 ALA A CA 1
ATOM 677 C C . ALA A 1 87 ? 5.276 16.411 6.136 1.00 59.31 87 ALA A C 1
ATOM 679 O O . ALA A 1 87 ? 4.630 15.888 7.047 1.00 59.31 87 ALA A O 1
ATOM 680 N N . GLY A 1 88 ? 5.533 15.745 5.009 1.00 57.41 88 GLY A N 1
ATOM 681 C CA . GLY A 1 88 ? 5.212 14.327 4.784 1.00 57.41 88 GLY A CA 1
ATOM 682 C C . GLY A 1 88 ? 6.246 13.343 5.364 1.00 57.41 88 GLY A C 1
ATOM 683 O O . GLY A 1 88 ? 7.323 13.761 5.794 1.00 57.41 88 GLY A O 1
ATOM 684 N N . PRO A 1 89 ? 5.935 12.031 5.420 1.00 56.59 89 PRO A N 1
ATOM 685 C CA . PRO A 1 89 ? 6.778 11.012 6.039 1.00 56.59 89 PRO A CA 1
ATOM 686 C C . PRO A 1 89 ? 8.024 10.728 5.189 1.00 56.59 89 PRO A C 1
ATOM 688 O O . PRO A 1 89 ? 8.070 9.793 4.394 1.00 56.59 89 PRO A O 1
ATOM 691 N N . SER A 1 90 ? 9.044 11.520 5.508 1.00 48.78 90 SER A N 1
ATOM 692 C CA . SER A 1 90 ? 10.415 11.556 5.010 1.00 48.78 90 SER A CA 1
ATOM 693 C C . SER A 1 90 ? 10.637 12.472 3.810 1.00 48.78 90 SER A C 1
ATOM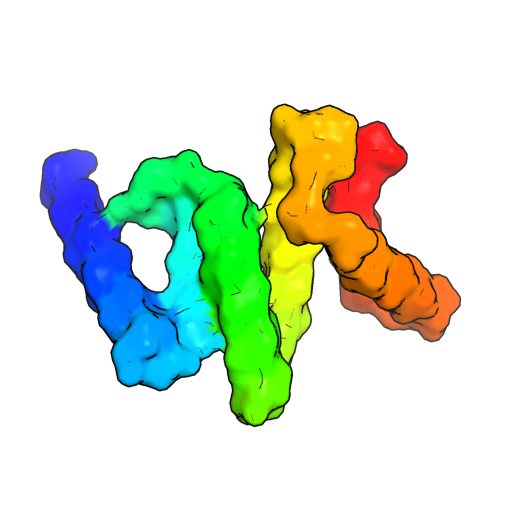 695 O O . SER A 1 90 ? 9.919 12.470 2.817 1.00 48.78 90 SER A O 1
ATOM 697 N N . VAL A 1 91 ? 11.720 13.235 3.915 1.00 45.69 91 VAL A N 1
ATOM 698 C CA . VAL A 1 91 ? 12.329 14.119 2.911 1.00 45.69 91 VAL A CA 1
ATOM 699 C C . VAL A 1 91 ? 12.768 13.337 1.642 1.00 45.69 91 VAL A C 1
ATOM 701 O O . VAL A 1 91 ? 13.396 13.886 0.748 1.00 45.69 91 VAL A O 1
ATOM 704 N N . ASP A 1 92 ? 12.371 12.061 1.522 1.00 44.12 92 ASP A N 1
ATOM 705 C CA . ASP A 1 92 ? 12.639 11.147 0.409 1.00 44.12 92 ASP A CA 1
ATOM 706 C C . ASP A 1 92 ? 11.393 10.852 -0.453 1.00 44.12 92 ASP A C 1
ATOM 708 O O . ASP A 1 92 ? 11.522 10.225 -1.506 1.00 44.12 92 ASP A O 1
ATOM 712 N N . GLY A 1 93 ? 10.189 11.303 -0.059 1.00 52.31 93 GLY A N 1
ATOM 713 C CA . GLY A 1 93 ? 8.979 11.216 -0.899 1.00 52.31 93 GLY A CA 1
ATOM 714 C C . GLY A 1 93 ? 9.137 11.943 -2.244 1.00 52.31 93 GLY A C 1
ATOM 715 O O . GLY A 1 93 ? 8.574 11.530 -3.266 1.00 52.31 93 GLY A O 1
ATOM 71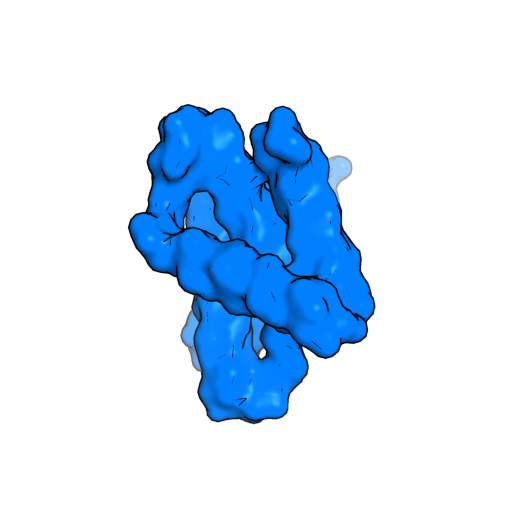6 N N . ASP A 1 94 ? 10.015 12.949 -2.270 1.00 59.06 94 ASP A N 1
ATOM 717 C CA . ASP A 1 94 ? 10.472 13.616 -3.485 1.00 59.06 94 ASP A CA 1
ATOM 718 C C . ASP A 1 94 ? 11.173 12.650 -4.439 1.00 59.06 94 ASP A C 1
ATOM 720 O O . ASP A 1 94 ? 10.992 12.779 -5.640 1.00 59.06 94 ASP A O 1
ATOM 724 N N . GLY A 1 95 ? 11.885 11.627 -3.962 1.00 72.69 95 GLY A N 1
ATOM 725 C CA . GLY A 1 95 ? 12.553 10.655 -4.831 1.00 72.69 95 GLY A CA 1
ATOM 726 C C . GLY A 1 95 ? 11.572 9.884 -5.717 1.00 72.69 95 GLY A C 1
ATOM 727 O O . GLY A 1 95 ? 11.819 9.694 -6.908 1.00 72.69 95 GLY A O 1
ATOM 728 N N . LEU A 1 96 ? 10.417 9.495 -5.170 1.00 74.75 96 LEU A N 1
ATOM 729 C CA . LEU A 1 96 ? 9.399 8.769 -5.927 1.00 74.75 96 LEU A CA 1
ATOM 730 C C . LEU A 1 96 ? 8.646 9.692 -6.899 1.00 74.75 96 LEU A C 1
ATOM 732 O O . LEU A 1 96 ? 8.341 9.284 -8.020 1.00 74.75 96 LEU A O 1
ATOM 736 N N . MET A 1 97 ? 8.385 10.940 -6.499 1.00 77.25 97 MET A N 1
ATOM 737 C CA . MET A 1 97 ? 7.782 11.957 -7.369 1.00 77.25 97 MET A CA 1
ATOM 738 C C . MET A 1 97 ? 8.725 12.432 -8.478 1.00 77.25 97 MET A C 1
ATOM 740 O O . MET A 1 97 ? 8.289 12.611 -9.614 1.00 77.25 97 MET A O 1
ATOM 744 N N . VAL A 1 98 ? 10.014 12.590 -8.176 1.00 81.88 98 VAL A N 1
ATOM 745 C CA . VAL A 1 98 ? 11.079 12.898 -9.138 1.00 81.88 98 VAL A CA 1
ATOM 746 C C . VAL A 1 98 ? 11.212 11.760 -10.140 1.00 81.88 98 VAL A C 1
ATOM 748 O O . VAL A 1 98 ? 11.240 12.015 -11.341 1.00 81.88 98 VAL A O 1
ATOM 751 N N . GLU A 1 99 ? 11.211 10.507 -9.679 1.00 84.00 99 GLU A N 1
ATOM 752 C CA . GLU A 1 99 ? 11.268 9.358 -10.581 1.00 84.00 99 GLU A CA 1
ATOM 753 C C . GLU A 1 99 ? 10.005 9.247 -11.444 1.00 84.00 99 GLU A C 1
ATOM 755 O O . GLU A 1 99 ? 10.102 8.999 -12.643 1.00 84.00 99 GLU A O 1
ATOM 760 N N . LEU A 1 100 ? 8.815 9.488 -10.881 1.00 84.25 100 LEU A N 1
ATOM 761 C CA . LEU A 1 100 ? 7.573 9.532 -11.661 1.00 84.25 100 LEU A CA 1
ATOM 762 C C . LEU A 1 100 ? 7.597 10.629 -12.725 1.00 84.25 100 LEU A C 1
ATOM 764 O O . LEU A 1 100 ? 7.211 10.370 -13.862 1.00 84.25 100 LEU A O 1
ATOM 768 N N . ARG A 1 101 ? 8.073 11.829 -12.378 1.00 87.81 101 ARG A N 1
ATOM 769 C CA . ARG A 1 101 ? 8.241 12.934 -13.327 1.00 87.81 101 ARG A CA 1
ATOM 770 C C . ARG A 1 101 ? 9.217 12.563 -14.438 1.00 87.81 101 ARG A C 1
ATOM 772 O O . ARG A 1 101 ? 8.861 12.691 -15.603 1.00 87.81 101 ARG A O 1
ATOM 779 N N . ARG A 1 102 ? 10.386 12.021 -14.091 1.00 91.31 102 ARG A N 1
ATOM 780 C CA . ARG A 1 102 ? 11.397 11.571 -15.056 1.00 91.31 102 ARG A CA 1
ATOM 781 C C . ARG A 1 102 ? 10.841 10.526 -16.024 1.00 91.31 102 ARG A C 1
ATOM 783 O O . ARG A 1 102 ? 11.041 10.637 -17.229 1.00 91.31 102 ARG A O 1
ATOM 790 N N . LEU A 1 103 ? 10.139 9.515 -15.511 1.00 89.75 103 LEU A N 1
ATOM 791 C CA . LEU A 1 103 ? 9.538 8.459 -16.330 1.00 89.75 103 LEU A CA 1
ATOM 792 C C . LEU A 1 103 ? 8.411 8.999 -17.219 1.00 89.75 103 LEU A C 1
ATOM 794 O O . LEU A 1 103 ? 8.338 8.644 -18.394 1.00 89.75 103 LEU A O 1
ATOM 798 N N . ALA A 1 104 ? 7.566 9.888 -16.691 1.00 91.19 104 ALA A N 1
ATOM 799 C CA . ALA A 1 104 ? 6.513 10.538 -17.464 1.00 91.19 104 ALA A CA 1
ATOM 800 C C . ALA A 1 104 ? 7.092 11.384 -18.611 1.00 91.19 104 ALA A C 1
ATOM 802 O O . ALA A 1 104 ? 6.624 11.290 -19.744 1.00 91.19 104 ALA A O 1
ATOM 803 N N . GLU A 1 105 ? 8.145 12.160 -18.339 1.00 94.19 105 GLU A N 1
ATOM 804 C CA . GLU A 1 105 ? 8.880 12.951 -19.337 1.00 94.19 105 GLU A CA 1
ATOM 805 C C . GLU A 1 105 ? 9.584 12.065 -20.378 1.00 94.19 105 GLU A C 1
ATOM 807 O O . GLU A 1 105 ? 9.689 12.445 -21.543 1.00 94.19 105 GLU A O 1
ATOM 812 N N . ALA A 1 106 ? 9.997 10.853 -19.995 1.00 95.56 106 ALA A N 1
ATOM 813 C CA . ALA A 1 106 ? 10.526 9.837 -20.905 1.00 95.56 106 ALA A CA 1
ATOM 814 C C . ALA A 1 106 ? 9.442 9.111 -21.734 1.00 95.56 106 ALA A C 1
ATOM 816 O O . ALA A 1 106 ? 9.775 8.255 -22.555 1.00 95.56 106 ALA A O 1
ATOM 817 N N . GLY A 1 107 ? 8.159 9.443 -21.549 1.00 93.38 107 GLY A N 1
ATOM 818 C CA . GLY A 1 107 ? 7.040 8.886 -22.311 1.00 93.38 107 GLY A CA 1
ATOM 819 C C . GLY A 1 107 ? 6.347 7.680 -21.670 1.00 93.38 107 GLY A C 1
ATOM 820 O O . GLY A 1 107 ? 5.507 7.054 -22.319 1.00 93.38 107 GLY A O 1
ATOM 821 N N . ASP A 1 108 ? 6.649 7.342 -20.412 1.00 92.19 108 ASP A N 1
ATOM 822 C CA . ASP A 1 108 ? 5.913 6.304 -19.689 1.00 92.19 108 ASP A CA 1
ATOM 823 C C . ASP A 1 108 ? 4.498 6.800 -19.337 1.00 92.19 108 ASP A C 1
ATOM 825 O O . ASP A 1 108 ? 4.283 7.621 -18.439 1.00 92.19 108 ASP A O 1
ATOM 829 N N . ALA A 1 109 ? 3.504 6.274 -20.055 1.00 89.81 109 ALA A N 1
ATOM 830 C CA . ALA A 1 109 ? 2.103 6.648 -19.889 1.00 89.81 109 ALA A CA 1
ATOM 831 C C . ALA A 1 109 ? 1.546 6.320 -18.491 1.00 89.81 109 ALA A C 1
ATOM 833 O O . ALA A 1 109 ? 0.665 7.029 -17.995 1.00 89.81 109 ALA A O 1
ATOM 834 N N . LYS A 1 110 ? 2.045 5.262 -17.835 1.00 85.00 110 LYS A N 1
ATOM 835 C CA . LYS A 1 110 ? 1.612 4.897 -16.481 1.00 85.00 110 LYS A CA 1
ATOM 836 C C . LYS A 1 110 ? 2.173 5.885 -15.471 1.00 85.00 110 LYS A C 1
ATOM 838 O O . LYS A 1 110 ? 1.415 6.388 -14.642 1.00 85.00 110 LYS A O 1
ATOM 843 N N . ALA A 1 111 ? 3.458 6.220 -15.585 1.00 86.19 111 ALA A N 1
ATOM 844 C CA . ALA A 1 111 ? 4.077 7.240 -14.748 1.00 86.19 111 ALA A CA 1
ATOM 845 C C . ALA A 1 111 ? 3.382 8.600 -14.915 1.00 86.19 111 ALA A C 1
ATOM 847 O O . ALA A 1 111 ? 3.082 9.252 -13.918 1.00 86.19 111 ALA A O 1
ATOM 848 N N . GLY A 1 112 ? 3.026 8.980 -16.148 1.00 89.25 112 GLY A N 1
ATOM 849 C CA . GLY A 1 112 ? 2.249 10.192 -16.424 1.00 89.25 112 GLY A CA 1
ATOM 850 C C . GLY A 1 112 ? 0.867 10.193 -15.761 1.00 89.25 112 GLY A C 1
ATOM 851 O O . GLY A 1 112 ? 0.472 11.188 -15.154 1.00 89.25 112 GLY A O 1
ATOM 852 N N . CYS A 1 113 ? 0.149 9.065 -15.803 1.00 87.69 113 CYS A N 1
ATOM 853 C CA . CYS A 1 113 ? -1.142 8.916 -15.125 1.00 87.69 113 CYS A CA 1
ATOM 854 C C . CYS A 1 113 ? -1.010 9.077 -13.601 1.00 87.69 113 CYS A C 1
ATOM 856 O O . CYS A 1 113 ? -1.765 9.832 -12.985 1.00 87.69 113 CYS A O 1
ATOM 858 N N . LEU A 1 114 ? -0.023 8.410 -12.994 1.00 82.94 114 LEU A N 1
ATOM 859 C CA . LEU A 1 114 ? 0.234 8.492 -11.554 1.00 82.94 114 LEU A CA 1
ATOM 860 C C . LEU A 1 114 ? 0.666 9.898 -11.129 1.00 82.94 114 LEU A C 1
ATOM 862 O O . LEU A 1 114 ? 0.163 10.419 -10.132 1.00 82.94 114 LEU A O 1
ATOM 866 N N . LEU A 1 115 ? 1.541 10.540 -11.904 1.00 84.06 115 LEU A N 1
ATOM 867 C CA . LEU A 1 115 ? 1.969 11.914 -11.665 1.00 84.06 115 LEU A CA 1
ATOM 868 C C . LEU A 1 115 ? 0.771 12.870 -11.691 1.00 84.06 115 LEU A C 1
ATOM 870 O O . LEU A 1 115 ? 0.579 13.631 -10.746 1.00 84.06 115 LEU A O 1
ATOM 874 N N . GLY A 1 116 ? -0.079 12.776 -12.718 1.00 85.50 116 GLY A N 1
ATOM 875 C CA . GLY A 1 116 ? -1.279 13.604 -12.846 1.00 85.50 116 GLY A CA 1
ATOM 876 C C . GLY A 1 116 ? -2.251 13.437 -11.674 1.00 85.50 116 GLY A C 1
ATOM 877 O O . GLY A 1 116 ? -2.691 14.426 -11.092 1.00 85.50 116 GLY A O 1
ATOM 878 N N . GLN A 1 117 ? -2.539 12.195 -11.261 1.00 81.06 117 GLN A N 1
ATOM 879 C CA . GLN A 1 117 ? -3.385 11.930 -10.085 1.00 81.06 117 GLN A CA 1
ATOM 880 C C . GLN A 1 117 ? -2.816 12.545 -8.803 1.00 81.06 117 GLN A C 1
ATOM 882 O O . GLN A 1 117 ? -3.569 12.976 -7.930 1.00 81.06 117 GLN A O 1
ATOM 887 N N . THR A 1 118 ? -1.492 12.582 -8.689 1.00 75.69 118 THR A N 1
ATOM 888 C CA . THR A 1 118 ? -0.806 13.072 -7.495 1.00 75.69 118 THR A CA 1
ATOM 889 C C . THR A 1 118 ? -0.801 14.586 -7.413 1.00 75.69 118 THR A C 1
ATOM 891 O O . THR A 1 118 ? -1.101 15.124 -6.352 1.00 75.69 118 THR A O 1
ATOM 894 N N . LEU A 1 119 ? -0.517 15.268 -8.524 1.00 78.81 119 LEU A N 1
ATOM 895 C CA . LEU A 1 119 ? -0.584 16.729 -8.604 1.00 78.81 119 LEU A CA 1
ATOM 896 C C . LEU A 1 119 ? -1.999 17.222 -8.271 1.00 78.81 119 LEU A C 1
ATOM 898 O O . LEU A 1 119 ? -2.177 18.032 -7.363 1.00 78.81 119 LEU A O 1
ATOM 902 N N . MET A 1 120 ? -3.022 16.593 -8.865 1.00 77.88 120 MET A N 1
ATOM 903 C CA . MET A 1 120 ? -4.429 16.863 -8.539 1.00 77.88 120 MET A 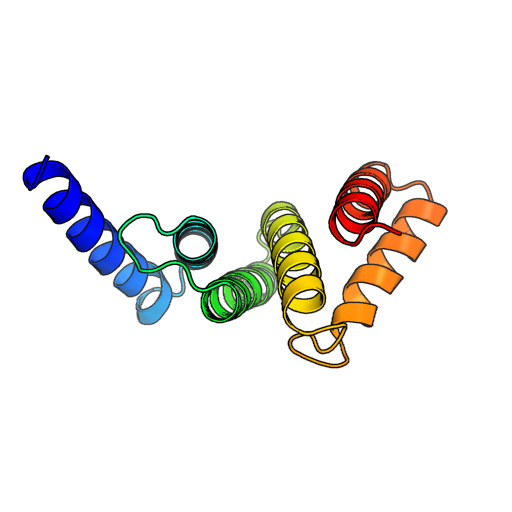CA 1
ATOM 904 C C . MET A 1 120 ? -4.755 16.622 -7.059 1.00 77.88 120 MET A C 1
ATOM 906 O O . MET A 1 120 ? -5.570 17.335 -6.478 1.00 77.88 120 MET A O 1
ATOM 910 N N . ALA A 1 121 ? -4.137 15.614 -6.436 1.00 69.62 121 ALA A N 1
ATOM 911 C CA . ALA A 1 121 ? -4.310 15.337 -5.015 1.00 69.62 121 ALA A CA 1
ATOM 912 C C . ALA A 1 121 ? -3.572 16.334 -4.108 1.00 69.62 121 ALA A C 1
ATOM 914 O O . ALA A 1 121 ? -3.975 16.455 -2.958 1.00 69.62 121 ALA A O 1
ATOM 915 N N . ARG A 1 122 ? -2.525 17.021 -4.583 1.00 69.38 122 ARG A N 1
ATOM 916 C CA . ARG A 1 122 ? -1.796 18.075 -3.851 1.00 69.38 122 ARG A CA 1
ATOM 917 C C . ARG A 1 122 ? -2.399 19.472 -4.062 1.00 69.38 122 ARG A C 1
ATOM 919 O O . ARG A 1 122 ? -2.184 20.345 -3.229 1.00 69.38 122 ARG A O 1
ATOM 926 N N . GLY A 1 123 ? -3.214 19.652 -5.102 1.00 62.78 123 GLY A N 1
ATOM 927 C CA . GLY A 1 123 ? -3.821 20.942 -5.449 1.00 62.78 123 GLY A CA 1
ATOM 928 C C . GLY A 1 123 ? -2.864 21.894 -6.175 1.00 62.78 123 GLY A C 1
ATOM 929 O O . GLY A 1 123 ? -3.085 23.103 -6.126 1.00 62.78 123 GLY A O 1
ATOM 930 N N . GLU A 1 124 ? -1.816 21.345 -6.800 1.00 50.62 124 GLU A N 1
ATOM 931 C CA . GLU A 1 124 ? -0.810 22.049 -7.616 1.00 50.62 124 GLU A CA 1
ATOM 932 C C . GLU A 1 124 ? -1.173 22.052 -9.107 1.00 50.62 124 GLU A C 1
ATOM 934 O O . GLU A 1 124 ? -1.680 21.013 -9.597 1.00 50.62 124 GLU A O 1
#

Organism: NCBI:txid676789